Protein AF-A0A9D4XWE3-F1 (afdb_monomer_lite)

InterPro domains:
  IPR012258 Acyl-CoA oxidase [PTHR10909] (35-134)
  IPR036250 Acyl-CoA dehydrogenase-like, C-terminal [SSF47203] (35-136)
  IPR055060 Acyl-CoA oxidase, C-alpha1 domain [PF22924] (35-132)

Radius of gyration: 23.48 Å; chains: 1; bounding box: 58×26×64 Å

pLDDT: mean 71.78, std 18.96, range [34.56, 93.44]

Sequence (153 aa):
MSPVMSSTQVPFLRSINGLVQLLGNLLVVGNLDLENQPEVAILDYQSHQHKHMPMSASTYAFHLSTTNLVEKYSKIKKTNDEELVTAVHALSAGLKAYVTSYTVKSLSTFREACEAHGYTTVNRFGSWRNDHDIFRHLKETTPFFFNRLHAIF

Secondary structure (DSSP, 8-state):
------S-SSSHHHHHHHHHHHHHHHHSSS-S--TTPPPPPGGGSHHHHHHHHHHHHHHHHHHHHHHHHHHHHHHHHHHT-HHHHHHHHHHHHHHHHHHHHHHHHHHHHHHHHTHHHHTSGGG-HHHHHHHHHHHHH-----HHHHTTGGG--

Foldseek 3Di:
DDDDDDPPPPPPVVVVVVVVVVVVVVVVVDDDDDDDDPDDDLCVDPVLCVLQVVLVVVVVVLVVVLVVLLVLLVVVVVVPDPVSNVVSLVVVLVSLLVVLVSVLVSLVSVLVSCPPVSPDVVVVSVVVNVVSVVSNPCSDSDVVVVVVVVVVD

Organism: Pisum sativum (NCBI:txid3888)

Structure (mmCIF, N/CA/C/O backbone):
data_AF-A0A9D4XWE3-F1
#
_entry.id   AF-A0A9D4XWE3-F1
#
loop_
_atom_site.group_PDB
_atom_site.id
_atom_site.type_symbol
_atom_site.label_atom_id
_atom_site.label_alt_id
_atom_site.label_comp_id
_atom_site.label_asym_id
_atom_site.label_entity_id
_atom_site.label_seq_id
_atom_site.pdbx_PDB_ins_code
_atom_site.Cartn_x
_atom_site.Cartn_y
_atom_site.Cartn_z
_atom_site.occupancy
_atom_site.B_iso_or_equiv
_atom_site.auth_seq_id
_atom_site.auth_comp_id
_atom_site.auth_asym_id
_atom_site.auth_atom_id
_atom_site.pdbx_PDB_model_num
ATOM 1 N N . MET A 1 1 ? -23.903 13.350 -40.238 1.00 34.56 1 MET A N 1
ATOM 2 C CA . MET A 1 1 ? -22.721 13.874 -39.519 1.00 34.56 1 MET A CA 1
ATOM 3 C C . MET A 1 1 ? -23.138 14.162 -38.078 1.00 34.56 1 MET A C 1
ATOM 5 O O . MET A 1 1 ? -24.204 14.725 -37.903 1.00 34.56 1 MET A O 1
ATOM 9 N N . SER A 1 2 ? -22.360 13.680 -37.103 1.00 36.97 2 SER A N 1
ATOM 10 C CA . SER A 1 2 ? -22.535 13.659 -35.625 1.00 36.97 2 SER A CA 1
ATOM 11 C C . SER A 1 2 ? -22.998 14.966 -34.939 1.00 36.97 2 SER A C 1
ATOM 13 O O . SER A 1 2 ? -22.887 16.001 -35.592 1.00 36.97 2 SER A O 1
ATOM 15 N N . PRO A 1 3 ? -23.303 15.005 -33.610 1.00 47.25 3 PRO A N 1
ATOM 16 C CA . PRO A 1 3 ? -23.378 13.941 -32.579 1.00 47.25 3 PRO A CA 1
ATOM 17 C C . PRO A 1 3 ? -24.657 14.019 -31.690 1.00 47.25 3 PRO A C 1
ATOM 19 O O . PRO A 1 3 ? -25.463 14.925 -31.843 1.00 47.25 3 PRO A O 1
ATOM 22 N N . VAL A 1 4 ? -24.814 13.083 -30.739 1.00 42.44 4 VAL A N 1
ATOM 23 C CA . VAL A 1 4 ? -25.247 13.262 -29.323 1.00 42.44 4 VAL A CA 1
ATOM 24 C C . VAL A 1 4 ? -25.950 11.987 -28.826 1.00 42.44 4 VAL A C 1
ATOM 26 O O . VAL A 1 4 ? -27.029 11.621 -29.276 1.00 42.44 4 VAL A O 1
ATOM 29 N N . MET A 1 5 ? -25.250 11.312 -27.909 1.00 40.91 5 MET A N 1
A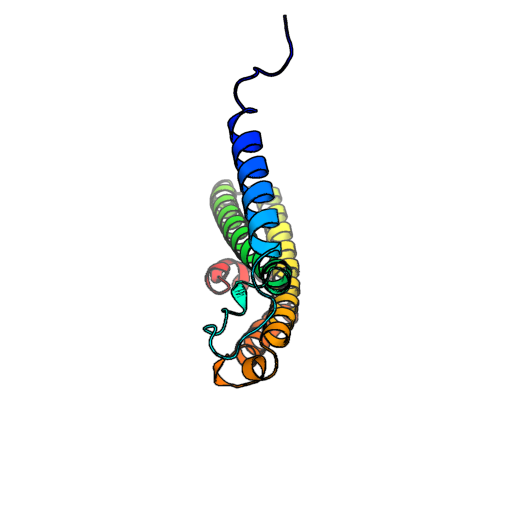TOM 30 C CA . MET A 1 5 ? -25.682 10.333 -26.900 1.00 40.91 5 MET A CA 1
ATOM 31 C C . MET A 1 5 ? -27.095 9.741 -27.033 1.00 40.91 5 MET A C 1
ATOM 33 O O . MET A 1 5 ? -28.097 10.354 -26.672 1.00 40.91 5 MET A O 1
ATOM 37 N N . SER A 1 6 ? -27.138 8.474 -27.451 1.00 36.12 6 SER A N 1
ATOM 38 C CA . SER A 1 6 ? -28.315 7.609 -27.433 1.00 36.12 6 SER A CA 1
ATOM 39 C C . SER A 1 6 ? -28.903 7.457 -26.023 1.00 36.12 6 SER A C 1
ATOM 41 O O . SER A 1 6 ? -28.224 7.075 -25.069 1.00 36.12 6 SER A O 1
ATOM 43 N N . SER A 1 7 ? -30.204 7.707 -25.945 1.00 44.72 7 SER A N 1
ATOM 44 C CA . SER A 1 7 ? -31.099 7.797 -24.788 1.00 44.72 7 SER A CA 1
ATOM 45 C C . SER A 1 7 ? -31.481 6.461 -24.127 1.00 44.72 7 SER A C 1
ATOM 47 O O . SER A 1 7 ? -32.575 6.327 -23.583 1.00 44.72 7 SER A O 1
ATOM 49 N N . THR A 1 8 ? -30.598 5.461 -24.111 1.00 45.66 8 THR A N 1
ATOM 50 C CA . THR A 1 8 ? -30.934 4.101 -23.636 1.00 45.66 8 THR A CA 1
ATOM 51 C C . THR A 1 8 ? -30.318 3.703 -22.287 1.00 45.66 8 THR A C 1
ATOM 53 O O . THR A 1 8 ? -30.496 2.570 -21.853 1.00 45.66 8 THR A O 1
ATOM 56 N N . GLN A 1 9 ? -29.668 4.625 -21.563 1.00 45.97 9 GLN A N 1
ATOM 57 C CA . GLN A 1 9 ? -29.019 4.344 -20.263 1.00 45.97 9 GLN A CA 1
ATOM 58 C C . GLN A 1 9 ? -29.530 5.168 -19.057 1.00 45.97 9 GLN A C 1
ATOM 60 O O . GLN A 1 9 ? -28.865 5.228 -18.029 1.00 45.97 9 GLN A O 1
ATOM 65 N N . VAL A 1 10 ? -30.723 5.776 -19.117 1.00 52.34 10 VAL A N 1
ATOM 66 C CA . VAL A 1 10 ? -31.241 6.659 -18.036 1.00 52.34 10 VAL A CA 1
ATOM 67 C C . VAL A 1 10 ? -32.614 6.355 -17.380 1.00 52.34 10 VAL A C 1
ATOM 69 O O . VAL A 1 10 ? -33.041 7.169 -16.563 1.00 52.34 10 VAL A O 1
ATOM 72 N N . PRO A 1 11 ? -33.297 5.205 -17.576 1.00 47.09 11 PRO A N 1
ATOM 73 C CA . PRO A 1 11 ? -34.443 4.839 -16.724 1.00 47.09 11 PRO A CA 1
ATOM 74 C C . PRO A 1 11 ? -34.097 3.913 -15.537 1.00 47.09 11 PRO A C 1
ATOM 76 O O . PRO A 1 11 ? -34.710 4.022 -14.477 1.00 47.09 11 PRO A O 1
ATOM 79 N N . PHE A 1 12 ? -33.082 3.048 -15.657 1.00 46.75 12 PHE A N 1
ATOM 80 C CA . PHE A 1 12 ? -32.753 2.051 -14.622 1.00 46.75 12 PHE A CA 1
ATOM 81 C C . PHE A 1 12 ? -32.090 2.672 -13.377 1.00 46.75 12 PHE A C 1
ATOM 83 O O . PHE A 1 12 ? -32.495 2.404 -12.248 1.00 46.75 12 PHE A O 1
ATOM 90 N N . LEU A 1 13 ? -31.149 3.604 -13.570 1.00 44.88 13 LEU A N 1
ATOM 91 C CA . LEU A 1 13 ? -30.486 4.329 -12.474 1.00 44.88 13 LEU A CA 1
ATOM 92 C C . LEU A 1 13 ? -31.426 5.293 -11.728 1.00 44.88 13 LEU A C 1
ATOM 94 O O . LEU A 1 13 ? -31.234 5.542 -10.540 1.00 44.88 13 LEU A O 1
ATOM 98 N N . ARG A 1 14 ? -32.478 5.804 -12.384 1.00 49.31 14 ARG A N 1
ATOM 99 C CA . ARG A 1 14 ? -33.503 6.636 -11.728 1.00 49.31 14 ARG A CA 1
ATOM 100 C C . ARG A 1 14 ? -34.455 5.789 -10.878 1.00 49.31 14 ARG A C 1
ATOM 102 O O . ARG A 1 14 ? -34.856 6.232 -9.808 1.00 49.31 14 ARG A O 1
ATOM 109 N N . SER A 1 15 ? -34.745 4.561 -11.316 1.00 52.94 15 SER A N 1
ATOM 110 C CA . SER A 1 15 ? -35.529 3.584 -10.551 1.00 52.94 15 SER A CA 1
ATOM 111 C C . SER A 1 15 ? -34.780 3.081 -9.315 1.00 52.94 15 SER A C 1
ATOM 113 O O . SER A 1 15 ? -35.392 2.921 -8.264 1.00 52.94 15 SER A O 1
ATOM 115 N N . ILE A 1 16 ? -33.461 2.878 -9.412 1.00 53.53 16 ILE A N 1
ATOM 116 C CA . ILE A 1 16 ? -32.631 2.437 -8.280 1.00 53.53 16 ILE A CA 1
ATOM 117 C C . ILE A 1 16 ? -32.451 3.559 -7.256 1.00 53.53 16 ILE A C 1
ATOM 119 O O . ILE A 1 16 ? -32.687 3.333 -6.076 1.00 53.53 16 ILE A O 1
ATOM 123 N N . ASN A 1 17 ? -32.125 4.783 -7.684 1.00 45.72 17 ASN A N 1
ATOM 124 C CA . ASN A 1 17 ? -32.011 5.910 -6.750 1.00 45.72 17 ASN A CA 1
ATOM 125 C C . ASN A 1 17 ? -33.367 6.286 -6.126 1.00 45.72 17 ASN A C 1
ATOM 127 O O . ASN A 1 17 ? -33.420 6.654 -4.958 1.00 45.72 17 ASN A O 1
ATOM 131 N N . GLY A 1 18 ? -34.475 6.129 -6.862 1.00 57.62 18 GLY A N 1
ATOM 132 C CA . GLY A 1 18 ? -35.829 6.292 -6.326 1.00 57.62 18 GLY A CA 1
ATOM 133 C C . GLY A 1 18 ? -36.198 5.226 -5.291 1.00 57.62 18 GLY A C 1
ATOM 134 O O . GLY A 1 18 ? -36.772 5.567 -4.262 1.00 57.62 18 GLY A O 1
ATOM 135 N N . LEU A 1 19 ? -35.813 3.963 -5.516 1.00 57.47 19 LEU A N 1
ATOM 136 C CA . LEU A 1 19 ? -35.981 2.874 -4.546 1.00 57.47 19 LEU A CA 1
ATOM 137 C C . LEU A 1 19 ? -35.100 3.065 -3.309 1.00 57.47 19 LEU A C 1
ATOM 139 O O . LEU A 1 19 ? -35.582 2.836 -2.210 1.00 57.47 19 LEU A O 1
ATOM 143 N N . VAL A 1 20 ? -33.862 3.543 -3.453 1.00 56.31 20 VAL A N 1
ATOM 144 C CA . VAL A 1 20 ? -32.967 3.845 -2.319 1.00 56.31 20 VAL A CA 1
ATOM 145 C C . VAL A 1 20 ? -33.479 5.036 -1.498 1.00 56.31 20 VAL A C 1
ATOM 147 O O . VAL A 1 20 ? -33.394 5.000 -0.275 1.00 56.31 20 VAL A O 1
ATOM 150 N N . GLN A 1 21 ? -34.088 6.050 -2.124 1.00 51.97 21 GLN A N 1
ATOM 151 C CA . G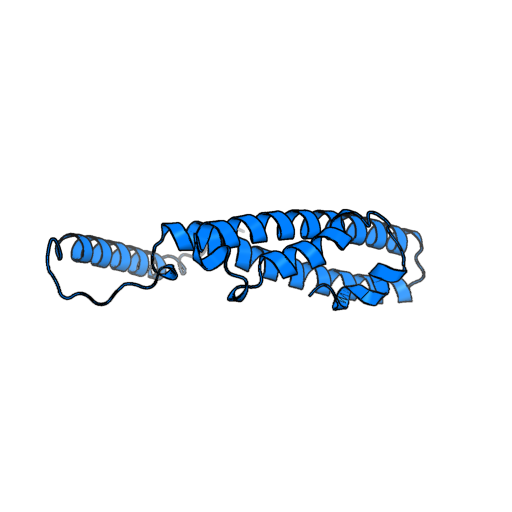LN A 1 21 ? -34.677 7.190 -1.408 1.00 51.97 21 GLN A CA 1
ATOM 152 C C . GLN A 1 21 ? -36.021 6.841 -0.733 1.00 51.97 21 GLN A C 1
ATOM 154 O O . GLN A 1 21 ? -36.293 7.319 0.367 1.00 51.97 21 GLN A O 1
ATOM 159 N N . LEU A 1 22 ? -36.852 5.993 -1.357 1.00 52.53 22 LEU A N 1
ATOM 160 C CA . LEU A 1 22 ? -38.095 5.476 -0.759 1.00 52.53 22 LEU A CA 1
ATOM 161 C C . LEU A 1 22 ? -37.811 4.481 0.368 1.00 52.53 22 LEU A C 1
ATOM 163 O O . LEU A 1 22 ? -38.449 4.566 1.411 1.00 52.53 22 LEU A O 1
ATOM 167 N N . LEU A 1 23 ? -36.829 3.593 0.195 1.00 54.81 23 LEU A N 1
ATOM 168 C CA . LEU A 1 23 ? -36.364 2.693 1.251 1.00 54.81 23 LEU A CA 1
ATOM 169 C C . LEU A 1 23 ? -35.684 3.475 2.377 1.00 54.81 23 LEU A C 1
ATOM 171 O O . LEU A 1 23 ? -35.956 3.189 3.534 1.00 54.81 23 LEU A O 1
ATOM 175 N N . GLY A 1 24 ? -34.888 4.504 2.066 1.00 49.81 24 GLY A N 1
ATOM 176 C CA . GLY A 1 24 ? -34.237 5.366 3.057 1.00 49.81 24 GLY A CA 1
ATOM 177 C C . GLY A 1 24 ? -35.222 6.181 3.899 1.00 49.81 24 GLY A C 1
ATOM 178 O O . GLY A 1 24 ? -35.074 6.248 5.114 1.00 49.81 24 GLY A O 1
ATOM 179 N N . ASN A 1 25 ? -36.277 6.733 3.294 1.00 45.75 25 ASN A N 1
ATOM 180 C CA . ASN A 1 25 ? -37.297 7.477 4.042 1.00 45.75 25 ASN A CA 1
ATOM 181 C C . ASN A 1 25 ? -38.258 6.562 4.823 1.00 45.75 25 ASN A C 1
ATOM 183 O O . ASN A 1 25 ? -38.803 6.993 5.836 1.00 45.75 25 ASN A O 1
ATOM 187 N N . LEU A 1 26 ? -38.446 5.306 4.396 1.00 45.91 26 LEU A N 1
ATOM 188 C CA . LEU A 1 26 ? -39.222 4.311 5.146 1.00 45.91 26 LEU A CA 1
ATOM 189 C C . LEU A 1 26 ? -38.415 3.707 6.315 1.00 45.91 26 LEU A C 1
ATOM 191 O O . LEU A 1 26 ? -39.001 3.359 7.335 1.00 45.91 26 LEU A O 1
ATOM 195 N N . LEU A 1 27 ? -37.081 3.641 6.201 1.00 47.22 27 LEU A N 1
ATOM 196 C CA . LEU A 1 27 ? -36.175 3.172 7.263 1.00 47.22 27 LEU A CA 1
ATOM 197 C C . LEU A 1 27 ? -35.945 4.201 8.380 1.00 47.22 27 LEU A C 1
ATOM 199 O O . LEU A 1 27 ? -35.580 3.818 9.485 1.00 47.22 27 LEU A O 1
ATOM 203 N N . VAL A 1 28 ? -36.170 5.493 8.123 1.00 48.25 28 VAL A N 1
ATOM 204 C CA . VAL A 1 28 ? -35.971 6.558 9.128 1.00 48.25 28 VAL A CA 1
ATOM 205 C C . VAL A 1 28 ? -37.232 6.821 9.973 1.00 48.25 28 VAL A C 1
ATOM 207 O O . VAL A 1 28 ? -37.158 7.515 10.982 1.00 48.25 28 VAL A O 1
ATOM 210 N N . VAL A 1 29 ? -38.384 6.221 9.638 1.00 48.03 29 VAL A N 1
ATOM 211 C CA . VAL A 1 29 ? -39.623 6.329 10.446 1.00 48.03 29 VAL A CA 1
ATOM 212 C C . VAL A 1 29 ? -39.828 5.138 11.401 1.00 48.03 29 VAL A C 1
ATOM 214 O O . VAL A 1 29 ? -40.756 5.145 12.202 1.00 48.03 29 VAL A O 1
ATOM 217 N N . GLY A 1 30 ? -38.950 4.133 11.409 1.00 41.28 30 GLY A N 1
ATOM 218 C CA . GLY A 1 30 ? -39.134 2.939 12.239 1.00 41.28 30 GLY A CA 1
ATOM 219 C C . GLY A 1 30 ? -37.873 2.502 12.967 1.00 41.28 30 GLY A C 1
ATOM 220 O O . GLY A 1 30 ? -37.206 1.589 12.496 1.00 41.28 30 GLY A O 1
ATOM 221 N N . ASN A 1 31 ? -37.570 3.164 14.086 1.00 41.66 31 ASN A N 1
ATOM 222 C CA . ASN A 1 31 ? -37.099 2.587 15.359 1.00 41.66 31 ASN A CA 1
ATOM 223 C C . ASN A 1 31 ? -36.282 3.627 16.132 1.00 41.66 31 ASN A C 1
ATOM 225 O O . ASN A 1 31 ? -35.054 3.607 16.180 1.00 41.66 31 ASN A O 1
ATOM 229 N N . LEU A 1 32 ? -37.009 4.533 16.780 1.00 57.19 32 LEU A N 1
ATOM 230 C CA . LEU A 1 32 ? -36.685 4.784 18.172 1.00 57.19 32 LEU A CA 1
ATOM 231 C C . LEU A 1 32 ? -37.083 3.519 18.953 1.00 57.19 32 LEU A C 1
ATOM 233 O O . LEU A 1 32 ? -38.141 2.947 18.695 1.00 57.19 32 LEU A O 1
ATOM 237 N N . ASP A 1 33 ? -36.207 3.142 19.883 1.00 51.94 33 ASP A N 1
ATOM 238 C CA . ASP A 1 33 ? -36.423 2.240 21.019 1.00 51.94 33 ASP A CA 1
ATOM 239 C C . ASP A 1 33 ? -36.106 0.728 20.826 1.00 51.94 33 ASP A C 1
ATOM 241 O O . ASP A 1 33 ? -36.383 0.134 19.787 1.00 51.94 33 ASP A O 1
ATOM 245 N N . LEU A 1 34 ? -35.597 0.105 21.912 1.00 46.84 34 LEU A N 1
ATOM 246 C CA . LEU A 1 34 ? -35.952 -1.241 22.435 1.00 46.84 34 LEU A CA 1
ATOM 247 C C . LEU A 1 34 ? -34.835 -2.309 22.563 1.00 46.84 34 LEU A C 1
ATOM 249 O O . LEU A 1 34 ? -34.160 -2.706 21.619 1.00 46.84 34 LEU A O 1
ATOM 253 N N . GLU A 1 35 ? -34.757 -2.832 23.788 1.00 50.47 35 GLU A N 1
ATOM 254 C CA . GLU A 1 35 ? -33.906 -3.850 24.434 1.00 50.47 35 GLU A CA 1
ATOM 255 C C . GLU A 1 35 ? -33.678 -5.219 23.736 1.00 50.47 35 GLU A C 1
ATOM 257 O O . GLU A 1 35 ? -33.341 -6.173 24.426 1.00 50.47 35 GLU A O 1
ATOM 262 N N . ASN A 1 36 ? -33.845 -5.393 22.417 1.00 52.94 36 ASN A N 1
ATOM 263 C CA . ASN A 1 36 ? -33.720 -6.722 21.773 1.00 52.94 36 ASN A CA 1
ATOM 264 C C . ASN A 1 36 ? -33.395 -6.705 20.257 1.00 52.94 36 ASN A C 1
ATOM 266 O O . ASN A 1 36 ? -33.879 -7.555 19.510 1.00 52.94 36 ASN A O 1
ATOM 270 N N . GLN A 1 37 ? -32.591 -5.759 19.760 1.00 66.25 37 GLN A N 1
ATOM 271 C CA . GLN A 1 37 ? -32.085 -5.823 18.376 1.00 66.25 37 GLN A CA 1
ATOM 272 C C . GLN A 1 37 ? -30.727 -6.548 18.324 1.00 66.25 37 GLN A C 1
ATOM 274 O O . GLN A 1 37 ? -29.877 -6.272 19.174 1.00 66.25 37 GLN A O 1
ATOM 279 N N . PRO A 1 38 ? -30.494 -7.466 17.361 1.00 77.06 38 PRO A N 1
ATOM 280 C CA . PRO A 1 38 ? -29.190 -8.101 17.194 1.00 77.06 38 PRO A CA 1
ATOM 281 C C . PRO A 1 38 ? -28.130 -7.043 16.875 1.00 77.06 38 PRO A C 1
ATOM 283 O O . PRO A 1 38 ? -28.381 -6.122 16.097 1.00 77.06 38 PRO A O 1
ATOM 286 N N . GLU A 1 39 ? -26.948 -7.174 17.481 1.00 79.81 39 GLU A N 1
ATOM 287 C CA . GLU A 1 39 ? -25.835 -6.259 17.233 1.00 79.81 39 GLU A CA 1
ATOM 288 C C . GLU A 1 39 ? -25.519 -6.188 15.733 1.00 79.81 39 GLU A C 1
ATOM 290 O O . GLU A 1 39 ? -25.311 -7.204 15.065 1.00 79.81 39 GLU A O 1
ATOM 295 N N . VAL A 1 40 ? -25.491 -4.967 15.201 1.00 82.06 40 VAL A N 1
ATOM 296 C CA . VAL A 1 40 ? -25.158 -4.705 13.800 1.00 82.06 40 VAL A CA 1
ATOM 297 C C . VAL A 1 40 ? -23.647 -4.809 13.622 1.00 82.06 40 VAL A C 1
ATOM 299 O O . VAL A 1 40 ? -22.877 -4.245 14.405 1.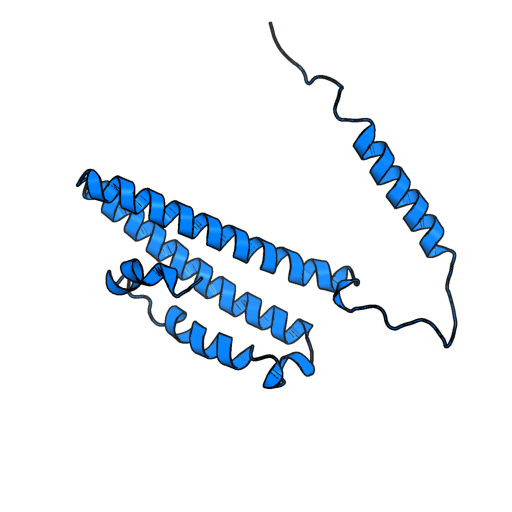00 82.06 40 VAL A O 1
ATOM 302 N N . ALA A 1 41 ? -23.209 -5.511 12.574 1.00 84.19 41 ALA A N 1
ATOM 303 C CA . ALA A 1 41 ? -21.794 -5.651 12.276 1.00 84.19 41 ALA A CA 1
ATOM 304 C C . ALA A 1 41 ? -21.158 -4.278 12.020 1.00 84.19 41 ALA A C 1
ATOM 306 O O . ALA A 1 41 ? -21.709 -3.433 11.318 1.00 84.19 41 ALA A O 1
ATOM 307 N N . ILE A 1 42 ? -19.941 -4.069 12.529 1.00 82.56 42 ILE A N 1
ATOM 308 C CA . ILE A 1 42 ? -19.254 -2.772 12.419 1.00 82.56 42 ILE A CA 1
ATOM 309 C C . ILE A 1 42 ? -19.054 -2.347 10.948 1.00 82.56 42 ILE A C 1
ATOM 311 O O . ILE A 1 42 ? -19.027 -1.161 10.623 1.00 82.56 42 ILE A O 1
ATOM 315 N N . LEU A 1 43 ? -18.942 -3.318 10.038 1.00 81.56 43 LEU A N 1
ATOM 316 C CA . LEU A 1 43 ? -18.779 -3.064 8.609 1.00 81.56 43 LEU A CA 1
ATOM 317 C C . LEU A 1 43 ? -20.054 -2.530 7.935 1.00 81.56 43 LEU A C 1
ATOM 319 O O . LEU A 1 43 ? -19.949 -1.974 6.845 1.00 81.56 43 LEU A O 1
ATOM 323 N N . ASP A 1 44 ? -21.227 -2.644 8.558 1.00 86.12 44 ASP A N 1
ATOM 324 C CA . ASP A 1 44 ? -22.480 -2.107 8.011 1.00 86.12 44 ASP A CA 1
ATOM 325 C C . ASP A 1 44 ? -22.633 -0.602 8.286 1.00 86.12 44 ASP A C 1
ATOM 327 O O . ASP A 1 44 ? -23.420 0.081 7.627 1.00 86.12 44 ASP A O 1
ATOM 331 N N . TYR A 1 45 ? -21.824 -0.038 9.190 1.00 87.50 45 TYR A N 1
ATOM 332 C CA . TYR A 1 45 ? -21.776 1.407 9.386 1.00 87.50 45 TYR A CA 1
ATOM 333 C C . TYR A 1 45 ? -21.068 2.096 8.216 1.00 87.50 45 TYR A C 1
ATOM 335 O O . TYR A 1 45 ? -19.890 1.863 7.926 1.00 87.50 45 TYR A O 1
ATOM 343 N N . GLN A 1 46 ? -21.762 3.050 7.594 1.00 86.94 46 GLN A N 1
ATOM 344 C CA . GLN A 1 46 ? -21.240 3.822 6.463 1.00 86.94 46 GLN A CA 1
ATOM 345 C C . GLN A 1 46 ? -19.931 4.569 6.795 1.00 86.94 46 GLN A C 1
ATOM 347 O O . GLN A 1 46 ? -19.052 4.712 5.944 1.00 86.94 46 GLN A O 1
ATOM 352 N N . SER A 1 47 ? -19.763 5.019 8.043 1.00 86.94 47 SER A N 1
ATOM 353 C CA . SER A 1 47 ? -18.540 5.677 8.522 1.00 86.94 47 SER A CA 1
ATOM 354 C C . SER A 1 47 ? -17.316 4.752 8.485 1.00 86.94 47 SER A C 1
ATOM 356 O O . SER A 1 47 ? -16.224 5.203 8.124 1.00 86.94 47 SER A O 1
ATOM 358 N N . HIS A 1 48 ? -17.489 3.465 8.804 1.00 84.44 48 HIS A N 1
ATOM 359 C CA . HIS A 1 48 ? -16.444 2.443 8.691 1.00 84.44 48 HIS A CA 1
ATOM 360 C C . HIS A 1 48 ? -16.201 2.058 7.233 1.00 84.44 48 HIS A C 1
ATOM 362 O O . HIS A 1 48 ? -15.043 2.002 6.807 1.00 84.44 48 HIS A O 1
ATOM 368 N N . GLN A 1 49 ? -17.257 1.885 6.432 1.00 89.00 49 GLN A N 1
ATOM 369 C CA . GLN A 1 49 ? -17.128 1.576 5.001 1.00 89.00 49 GLN A CA 1
ATOM 370 C C . GLN A 1 49 ? -16.333 2.647 4.245 1.00 89.00 49 GLN A C 1
ATOM 372 O O . GLN A 1 49 ? -15.416 2.312 3.494 1.00 89.00 49 GLN A O 1
ATOM 377 N N . HIS A 1 50 ? -16.608 3.933 4.489 1.00 88.88 50 HIS A N 1
ATOM 378 C CA . HIS A 1 50 ? -15.879 5.038 3.855 1.00 88.88 50 HIS A CA 1
ATOM 379 C C . HIS A 1 50 ? -14.382 5.061 4.187 1.00 88.88 50 HIS A C 1
ATOM 381 O O . HIS A 1 50 ? -13.596 5.576 3.394 1.00 88.88 50 HIS A O 1
ATOM 387 N N . LYS A 1 51 ? -13.965 4.499 5.326 1.00 86.38 51 LYS A N 1
ATOM 388 C CA . LYS A 1 51 ? -12.544 4.384 5.680 1.00 86.38 51 LYS A CA 1
ATOM 389 C C . LYS A 1 51 ? -11.917 3.141 5.050 1.00 86.38 51 LYS A C 1
ATOM 391 O O . LYS A 1 51 ? -10.856 3.234 4.439 1.00 86.38 51 LYS A O 1
ATOM 396 N N . HIS A 1 52 ? -12.564 1.983 5.177 1.00 86.94 52 HIS A N 1
ATOM 397 C CA . HIS A 1 52 ? -11.976 0.694 4.802 1.00 86.94 52 HIS A CA 1
ATOM 398 C C . HIS A 1 52 ? -12.032 0.389 3.302 1.00 86.94 52 HIS A C 1
ATOM 400 O O . HIS A 1 52 ? -11.041 -0.082 2.735 1.00 86.94 52 HIS A O 1
ATOM 406 N N . MET A 1 53 ? -13.161 0.669 2.648 1.00 90.44 53 MET A N 1
ATOM 407 C CA . MET A 1 53 ? -13.386 0.282 1.252 1.00 90.44 53 MET A CA 1
ATOM 408 C C . MET A 1 53 ? -12.394 0.937 0.278 1.00 90.44 53 MET A C 1
ATOM 410 O O . MET A 1 53 ? -11.851 0.218 -0.565 1.00 90.44 53 MET A O 1
ATOM 414 N N . PRO A 1 54 ? -12.048 2.237 0.402 1.00 91.44 54 PRO A N 1
ATOM 415 C CA . PRO A 1 54 ? -11.054 2.848 -0.480 1.00 91.44 54 PRO A CA 1
ATOM 416 C C . PRO A 1 54 ? -9.655 2.242 -0.325 1.00 91.44 54 PRO A C 1
ATOM 418 O O . PRO A 1 54 ? -8.928 2.103 -1.310 1.00 91.44 54 PRO A O 1
ATOM 421 N N . MET A 1 55 ? -9.274 1.858 0.898 1.00 88.88 55 MET A N 1
ATOM 422 C CA . MET A 1 55 ? -7.971 1.243 1.161 1.00 88.88 55 MET A CA 1
ATOM 423 C C . MET A 1 55 ? -7.880 -0.159 0.562 1.00 88.88 55 MET A C 1
ATOM 425 O O . MET A 1 55 ? -6.888 -0.479 -0.087 1.00 88.88 55 MET A O 1
ATOM 429 N N . SER A 1 56 ? -8.937 -0.966 0.702 1.00 88.44 56 SER A N 1
ATOM 430 C CA . SER A 1 56 ? -9.008 -2.286 0.064 1.00 88.44 56 SER A CA 1
ATOM 431 C C . SER A 1 56 ? -8.980 -2.176 -1.466 1.00 88.44 56 SER A C 1
ATOM 433 O O . SER A 1 56 ? -8.187 -2.854 -2.121 1.00 88.44 56 SER A O 1
ATOM 435 N N . ALA A 1 57 ? -9.761 -1.255 -2.041 1.00 93.44 57 ALA A N 1
ATOM 436 C CA . ALA A 1 57 ? -9.763 -1.003 -3.482 1.00 93.44 57 ALA A CA 1
ATOM 437 C C . ALA A 1 57 ? -8.378 -0.575 -4.003 1.00 93.44 57 ALA A C 1
ATOM 439 O O . ALA A 1 57 ? -7.939 -1.032 -5.060 1.00 93.44 57 ALA A O 1
ATOM 440 N N . SER A 1 58 ? -7.659 0.253 -3.240 1.00 89.81 58 SER A N 1
ATOM 441 C CA . SER A 1 58 ? -6.302 0.689 -3.591 1.00 89.81 58 SER A CA 1
ATOM 442 C C . SER A 1 58 ? -5.313 -0.480 -3.616 1.00 89.81 58 SER A C 1
ATOM 444 O O . SER A 1 58 ? -4.502 -0.568 -4.535 1.00 89.81 58 SER A O 1
ATOM 446 N N . THR A 1 59 ? -5.420 -1.428 -2.679 1.00 88.75 59 THR A N 1
ATOM 447 C CA . THR A 1 59 ? -4.610 -2.658 -2.680 1.00 88.75 59 THR A CA 1
ATOM 448 C C . THR A 1 59 ? -4.797 -3.459 -3.969 1.00 88.75 59 THR A C 1
ATOM 450 O O . THR A 1 59 ? -3.812 -3.854 -4.596 1.00 88.75 59 THR A O 1
ATOM 453 N N . TYR A 1 60 ? -6.041 -3.634 -4.424 1.00 93.00 60 TYR A N 1
ATOM 454 C CA . TYR A 1 60 ? -6.316 -4.294 -5.704 1.00 93.00 60 TYR A CA 1
ATOM 455 C C . TYR A 1 60 ? -5.746 -3.515 -6.895 1.00 93.00 60 TYR A C 1
ATOM 457 O O . TYR A 1 60 ? -5.154 -4.110 -7.798 1.00 93.00 60 TYR A O 1
ATOM 465 N N . ALA A 1 61 ? -5.854 -2.184 -6.889 1.00 92.06 61 ALA A N 1
ATOM 466 C CA . ALA A 1 61 ? -5.272 -1.348 -7.936 1.00 92.06 61 ALA A CA 1
ATOM 467 C C . ALA A 1 61 ? -3.740 -1.495 -8.011 1.00 92.06 61 ALA A C 1
ATOM 469 O O . ALA A 1 61 ? -3.182 -1.588 -9.109 1.00 92.06 61 ALA A O 1
ATOM 470 N N . PHE A 1 62 ? -3.051 -1.578 -6.868 1.00 89.25 62 PHE A N 1
ATOM 471 C CA . PHE A 1 62 ? -1.604 -1.817 -6.829 1.00 89.25 62 PHE A CA 1
ATOM 472 C C . PHE A 1 62 ? -1.223 -3.212 -7.312 1.00 89.25 62 PHE A C 1
ATOM 474 O O . PHE A 1 62 ? -0.236 -3.347 -8.039 1.00 89.25 62 PHE A O 1
ATOM 481 N N . HIS A 1 63 ? -2.014 -4.228 -6.975 1.00 87.88 63 HIS A N 1
ATOM 482 C CA . HIS A 1 63 ? -1.790 -5.594 -7.440 1.00 87.88 63 HIS A CA 1
ATOM 483 C C . HIS A 1 63 ? -1.853 -5.687 -8.974 1.00 87.88 63 HIS A C 1
ATOM 485 O O . HIS A 1 63 ? -0.935 -6.205 -9.620 1.00 87.88 63 HIS A O 1
ATOM 491 N N . LEU A 1 64 ? -2.887 -5.092 -9.578 1.00 90.38 64 LEU A N 1
ATOM 492 C CA . LEU A 1 64 ? -3.024 -5.031 -11.036 1.00 90.38 64 LEU A CA 1
ATOM 493 C C . LEU A 1 64 ? -1.906 -4.203 -11.677 1.00 90.38 64 LEU A C 1
ATOM 495 O O . LEU A 1 64 ? -1.318 -4.614 -12.677 1.00 90.38 64 LEU A O 1
ATOM 499 N N . SER A 1 65 ? -1.564 -3.058 -11.082 1.00 88.69 65 SER A N 1
ATOM 500 C CA . SER A 1 65 ? -0.479 -2.197 -11.569 1.00 88.69 65 SER A CA 1
ATOM 501 C C . SER A 1 65 ? 0.868 -2.922 -11.576 1.00 88.69 65 SER A C 1
ATOM 503 O O . SER A 1 65 ? 1.613 -2.827 -12.550 1.00 88.69 65 SER A O 1
ATOM 505 N N . THR A 1 66 ? 1.160 -3.685 -10.521 1.00 84.38 66 THR A N 1
ATOM 506 C CA . THR A 1 66 ? 2.392 -4.475 -10.397 1.00 84.38 66 THR A CA 1
ATOM 507 C C . THR A 1 66 ? 2.427 -5.604 -11.422 1.00 84.38 66 THR A C 1
ATOM 509 O O . THR A 1 66 ? 3.426 -5.761 -12.121 1.00 84.38 66 THR A O 1
ATOM 512 N N . THR A 1 67 ? 1.319 -6.330 -11.587 1.00 87.88 67 THR A N 1
ATOM 513 C CA . THR A 1 67 ? 1.196 -7.401 -12.591 1.00 87.88 67 THR A CA 1
ATOM 514 C C . THR A 1 67 ? 1.440 -6.868 -14.006 1.00 87.88 67 THR A C 1
ATOM 516 O O . THR A 1 67 ? 2.267 -7.404 -14.747 1.00 87.88 67 THR A O 1
ATOM 519 N N . ASN A 1 68 ? 0.812 -5.740 -14.349 1.00 89.75 68 ASN A N 1
ATOM 520 C CA . ASN A 1 68 ? 1.004 -5.072 -15.637 1.00 89.75 68 ASN A CA 1
ATOM 521 C C . ASN A 1 68 ? 2.456 -4.616 -15.848 1.00 89.75 68 ASN A C 1
ATOM 523 O O . ASN A 1 68 ? 2.974 -4.666 -16.966 1.00 89.75 68 ASN A O 1
ATOM 527 N N . LEU A 1 69 ? 3.124 -4.149 -14.790 1.00 85.81 69 LEU A N 1
ATOM 528 C CA . LEU A 1 69 ? 4.518 -3.714 -14.850 1.00 85.81 69 LEU A CA 1
ATOM 529 C C . LEU A 1 69 ? 5.461 -4.891 -15.114 1.00 85.81 69 LEU A C 1
ATOM 531 O O . LEU A 1 69 ? 6.344 -4.783 -15.967 1.00 85.81 69 LEU A O 1
ATOM 535 N N . VAL A 1 70 ? 5.251 -6.018 -14.431 1.00 86.19 70 VAL A N 1
ATOM 536 C CA . VAL A 1 70 ? 6.024 -7.254 -14.631 1.00 86.19 70 VAL A CA 1
ATOM 537 C C . VAL A 1 70 ? 5.863 -7.770 -16.063 1.00 86.19 70 VAL A C 1
ATOM 539 O O . VAL A 1 70 ? 6.853 -8.111 -16.716 1.00 86.19 70 VAL A O 1
ATOM 542 N N . GLU A 1 71 ? 4.639 -7.763 -16.594 1.00 87.12 71 GLU A N 1
ATOM 543 C CA . GLU A 1 71 ? 4.381 -8.180 -17.974 1.00 87.12 71 GLU A CA 1
ATOM 544 C C . GLU A 1 71 ? 5.088 -7.266 -18.990 1.00 87.12 71 GLU A C 1
ATOM 546 O O . GLU A 1 71 ? 5.752 -7.748 -19.914 1.00 87.12 71 GLU A O 1
ATOM 551 N N . LYS A 1 72 ? 5.002 -5.941 -18.801 1.00 86.50 72 LYS A N 1
ATOM 552 C CA . LYS A 1 72 ? 5.703 -4.956 -19.643 1.00 86.50 72 LYS A CA 1
ATOM 553 C C . LYS A 1 72 ? 7.214 -5.154 -19.607 1.00 86.50 72 LYS A C 1
ATOM 555 O O . LYS A 1 72 ? 7.845 -5.163 -20.662 1.00 86.50 72 LYS A O 1
ATOM 560 N N . TYR A 1 73 ? 7.783 -5.365 -18.424 1.00 84.25 73 TYR A N 1
ATOM 561 C CA . TYR A 1 73 ? 9.211 -5.622 -18.285 1.00 84.25 73 TYR A CA 1
ATOM 562 C C . TYR A 1 73 ? 9.642 -6.890 -19.032 1.00 84.25 73 TYR A C 1
ATOM 564 O O . TYR A 1 73 ? 10.634 -6.865 -19.755 1.00 84.25 73 TYR A O 1
ATOM 572 N N . SER A 1 74 ? 8.879 -7.983 -18.917 1.00 86.06 74 SER A N 1
ATOM 573 C CA . SER A 1 74 ? 9.176 -9.240 -19.622 1.00 86.06 74 SER A CA 1
ATOM 574 C C . SER A 1 74 ? 9.194 -9.068 -21.145 1.00 86.06 74 SER A C 1
ATOM 576 O O . SER A 1 74 ? 10.033 -9.654 -21.829 1.00 86.06 74 SER A O 1
ATOM 578 N N . LYS A 1 75 ? 8.302 -8.226 -21.685 1.00 86.75 75 LYS A N 1
ATOM 579 C CA . LYS A 1 75 ? 8.279 -7.879 -23.115 1.00 86.75 75 LYS A CA 1
ATOM 580 C C . LYS A 1 75 ? 9.496 -7.041 -23.512 1.00 86.75 75 LYS A C 1
ATOM 582 O O . LYS A 1 75 ? 10.174 -7.394 -24.469 1.00 86.75 75 LYS A O 1
ATOM 587 N N . ILE A 1 76 ? 9.805 -5.989 -22.755 1.00 84.44 76 ILE A N 1
ATOM 588 C CA . ILE A 1 76 ? 10.902 -5.050 -23.056 1.00 84.44 76 ILE A CA 1
ATOM 589 C C . ILE A 1 76 ? 12.274 -5.724 -22.940 1.00 84.44 76 ILE A C 1
ATOM 591 O O . ILE A 1 76 ? 13.141 -5.508 -23.785 1.00 84.44 76 ILE A O 1
ATOM 595 N N . LYS A 1 77 ? 12.452 -6.622 -21.965 1.00 80.00 77 LYS A N 1
ATOM 596 C CA . LYS A 1 77 ? 13.695 -7.386 -21.792 1.00 80.00 77 LYS A CA 1
ATOM 597 C C . LYS A 1 77 ? 14.042 -8.249 -23.014 1.00 80.00 77 LYS A C 1
ATOM 599 O O . LYS A 1 77 ? 15.212 -8.517 -23.245 1.00 80.00 77 LYS A O 1
ATOM 604 N N . LYS A 1 78 ? 13.052 -8.679 -23.807 1.00 84.50 78 LYS A N 1
ATOM 605 C CA . LYS A 1 78 ? 13.287 -9.450 -25.044 1.00 84.50 78 LYS A CA 1
ATOM 606 C C . LYS A 1 78 ? 13.797 -8.585 -26.200 1.00 84.50 78 LYS A C 1
ATOM 608 O O . LYS A 1 78 ? 14.409 -9.122 -27.114 1.00 84.50 78 LYS A O 1
ATOM 613 N N . THR A 1 79 ? 13.548 -7.278 -26.161 1.00 80.69 79 THR A N 1
ATOM 614 C CA . THR A 1 79 ? 13.906 -6.330 -27.226 1.00 80.69 79 THR A CA 1
ATOM 615 C C . THR A 1 79 ? 15.330 -5.773 -27.071 1.00 80.69 79 THR A C 1
ATOM 617 O O . THR A 1 79 ? 15.857 -5.225 -28.030 1.00 80.69 79 THR A O 1
ATOM 620 N N . ASN A 1 80 ? 15.980 -5.947 -25.906 1.00 78.25 80 ASN A N 1
ATOM 621 C CA . ASN A 1 80 ? 17.317 -5.407 -25.580 1.00 78.25 80 ASN A CA 1
ATOM 622 C C . ASN A 1 80 ? 17.456 -3.877 -25.744 1.00 78.25 80 ASN A C 1
ATOM 624 O O . ASN A 1 80 ? 18.548 -3.365 -25.961 1.00 78.25 80 ASN A O 1
ATOM 628 N N . ASP A 1 81 ? 16.355 -3.139 -25.607 1.00 85.12 81 ASP A N 1
ATOM 629 C CA . ASP A 1 81 ? 16.365 -1.676 -25.611 1.00 85.12 81 ASP A CA 1
ATOM 630 C C . ASP A 1 81 ? 16.694 -1.146 -24.200 1.00 85.12 81 ASP A C 1
ATOM 632 O O . ASP A 1 81 ? 15.867 -1.215 -23.283 1.00 85.12 81 ASP A O 1
ATOM 636 N N . GLU A 1 82 ? 17.925 -0.664 -24.006 1.00 83.62 82 GLU A N 1
ATOM 637 C CA . GLU A 1 82 ? 18.439 -0.209 -22.704 1.00 83.62 82 GLU A CA 1
ATOM 638 C C . GLU A 1 82 ? 17.695 1.017 -22.149 1.00 83.62 82 GLU A C 1
ATOM 640 O O . GLU A 1 82 ? 17.524 1.142 -20.928 1.00 83.62 82 GLU A O 1
ATOM 645 N N . GLU A 1 83 ? 17.204 1.904 -23.020 1.00 85.12 83 GLU A N 1
ATOM 646 C CA . GLU A 1 83 ? 16.491 3.116 -22.608 1.00 85.12 83 GLU A CA 1
ATOM 647 C C . GLU A 1 83 ? 15.130 2.748 -22.004 1.00 85.12 83 GLU A C 1
ATOM 649 O O . GLU A 1 83 ? 14.773 3.191 -20.903 1.00 85.12 83 GLU A O 1
ATOM 654 N N . LEU A 1 84 ? 14.407 1.833 -22.657 1.00 81.56 84 LEU A N 1
ATOM 655 C CA . LEU A 1 84 ? 13.127 1.324 -22.162 1.00 81.56 84 LEU A CA 1
ATOM 656 C C . LEU A 1 84 ? 13.279 0.505 -20.874 1.00 81.56 84 LEU A C 1
ATOM 658 O O . LEU A 1 84 ? 12.446 0.622 -19.967 1.00 81.56 84 LEU A O 1
ATOM 662 N N . VAL A 1 85 ? 14.336 -0.304 -20.756 1.00 82.81 85 VAL A N 1
ATOM 663 C CA . VAL A 1 85 ? 14.634 -1.055 -19.522 1.00 82.81 85 VAL A CA 1
ATOM 664 C C . VAL A 1 85 ? 14.870 -0.095 -18.353 1.00 82.81 85 VAL A C 1
ATOM 666 O O . VAL A 1 85 ? 14.308 -0.291 -17.269 1.00 82.81 85 VAL A O 1
ATOM 669 N N . THR A 1 86 ? 15.628 0.978 -18.577 1.00 83.50 86 THR A N 1
ATOM 670 C CA . THR A 1 86 ? 15.907 2.004 -17.561 1.00 83.50 86 THR A CA 1
ATOM 671 C C . THR A 1 86 ? 14.637 2.746 -17.142 1.00 83.50 86 THR A C 1
AT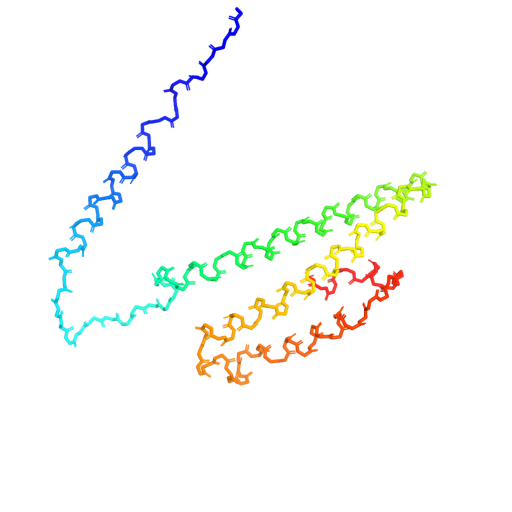OM 673 O O . THR A 1 86 ? 14.388 2.923 -15.945 1.00 83.50 86 THR A O 1
ATOM 676 N N . ALA A 1 87 ? 13.779 3.108 -18.100 1.00 84.00 87 ALA A N 1
ATOM 677 C CA . ALA A 1 87 ? 12.504 3.766 -17.822 1.00 84.00 87 ALA A CA 1
ATOM 678 C C . ALA A 1 87 ? 11.567 2.890 -16.966 1.00 84.00 87 ALA A C 1
ATOM 680 O O . ALA A 1 87 ? 10.976 3.366 -15.991 1.00 84.00 87 ALA A O 1
ATOM 681 N N . VAL A 1 88 ? 11.461 1.591 -17.272 1.00 85.50 88 VAL A N 1
ATOM 682 C CA . VAL A 1 88 ? 10.654 0.651 -16.472 1.00 85.50 88 VAL A CA 1
ATOM 683 C C . VAL A 1 88 ? 11.255 0.433 -15.084 1.00 85.50 88 VAL A C 1
ATOM 685 O O . VAL A 1 88 ? 10.507 0.350 -14.106 1.00 85.50 88 VAL A O 1
ATOM 688 N N . HIS A 1 89 ? 12.583 0.400 -14.964 1.00 82.12 89 HIS A N 1
ATOM 689 C CA . HIS A 1 89 ? 13.246 0.347 -13.66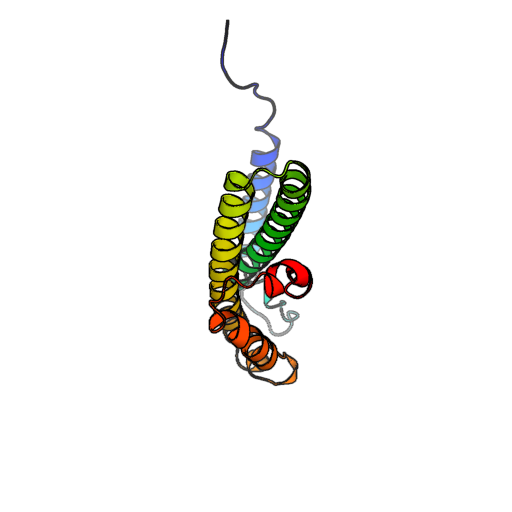2 1.00 82.12 89 HIS A CA 1
ATOM 690 C C . HIS A 1 89 ? 12.912 1.571 -12.804 1.00 82.12 89 HIS A C 1
ATOM 692 O O . HIS A 1 89 ? 12.500 1.396 -11.653 1.00 82.12 89 HIS A O 1
ATOM 698 N N . ALA A 1 90 ? 12.993 2.782 -13.360 1.00 84.88 90 ALA A N 1
ATOM 699 C CA . ALA A 1 90 ? 12.620 4.008 -12.656 1.00 84.88 90 ALA A CA 1
ATOM 700 C C . ALA A 1 90 ? 11.148 3.987 -12.201 1.00 84.88 90 ALA A C 1
ATOM 702 O O . ALA A 1 90 ? 10.851 4.291 -11.042 1.00 84.88 90 ALA A O 1
ATOM 703 N N . LEU A 1 91 ? 10.232 3.543 -13.070 1.00 86.19 91 LEU A N 1
ATOM 704 C CA . LEU A 1 91 ? 8.808 3.412 -12.743 1.00 86.19 91 LEU A CA 1
ATOM 705 C C . LEU A 1 91 ? 8.588 2.394 -11.610 1.00 86.19 91 LEU A C 1
ATOM 707 O O . LEU A 1 91 ? 7.877 2.680 -10.647 1.00 86.19 91 LEU A O 1
ATOM 711 N N . SER A 1 92 ? 9.241 1.231 -11.675 1.00 84.44 92 SER A N 1
ATOM 712 C CA . SER A 1 92 ? 9.139 0.190 -10.643 1.00 84.44 92 SER A CA 1
ATOM 713 C C . SER A 1 92 ? 9.645 0.666 -9.278 1.00 84.44 92 SER A C 1
ATOM 715 O O . SER A 1 92 ? 9.021 0.386 -8.252 1.00 84.44 92 SER A O 1
ATOM 717 N N . ALA A 1 93 ? 10.729 1.447 -9.264 1.00 82.06 93 ALA A N 1
ATOM 718 C CA . ALA A 1 93 ? 11.293 2.022 -8.050 1.00 82.06 93 ALA A CA 1
ATOM 719 C C . ALA A 1 93 ? 10.336 3.048 -7.424 1.00 82.06 93 ALA A C 1
ATOM 721 O O . ALA A 1 93 ? 10.082 3.005 -6.216 1.00 82.06 93 ALA A O 1
ATOM 722 N N . GLY A 1 94 ? 9.751 3.922 -8.250 1.00 84.81 94 GLY A N 1
ATOM 723 C CA . GLY A 1 94 ? 8.741 4.884 -7.809 1.00 84.81 94 GLY A CA 1
ATOM 724 C C . GLY A 1 94 ? 7.480 4.204 -7.271 1.00 84.81 94 GLY A C 1
ATOM 725 O O . GLY A 1 94 ? 7.004 4.555 -6.189 1.00 84.81 94 GLY A O 1
ATOM 726 N N . LEU A 1 95 ? 6.976 3.183 -7.974 1.00 86.44 95 LEU A N 1
ATOM 727 C CA . LEU A 1 95 ? 5.795 2.429 -7.554 1.00 86.44 95 LEU A CA 1
ATOM 728 C C . LEU A 1 95 ? 6.033 1.714 -6.218 1.00 86.44 95 LEU A C 1
ATOM 730 O O . LEU A 1 95 ? 5.193 1.816 -5.326 1.00 86.44 95 LEU A O 1
ATOM 734 N N . LYS A 1 96 ? 7.194 1.070 -6.035 1.00 83.19 96 LYS A N 1
ATOM 735 C CA . LYS A 1 96 ? 7.596 0.478 -4.749 1.00 83.19 96 LYS A CA 1
ATOM 736 C C . LYS A 1 96 ? 7.545 1.520 -3.635 1.00 83.19 96 LYS A C 1
ATOM 738 O O . LYS A 1 96 ? 6.907 1.278 -2.617 1.00 83.19 96 LYS A O 1
ATOM 743 N N . ALA A 1 97 ? 8.211 2.661 -3.810 1.00 84.25 97 ALA A N 1
ATOM 744 C CA . ALA A 1 97 ? 8.280 3.699 -2.780 1.00 84.25 97 ALA A CA 1
ATOM 745 C C . ALA A 1 97 ? 6.891 4.250 -2.404 1.00 84.25 97 ALA A C 1
ATOM 747 O O . ALA A 1 97 ? 6.619 4.534 -1.231 1.00 84.25 97 ALA A O 1
ATOM 748 N N . TYR A 1 98 ? 6.005 4.378 -3.394 1.00 87.12 98 TYR A N 1
ATOM 749 C CA . TYR A 1 98 ? 4.638 4.836 -3.184 1.00 87.12 98 TYR A CA 1
ATOM 750 C C . TYR A 1 98 ? 3.792 3.801 -2.437 1.00 87.12 98 TYR A C 1
ATOM 752 O O . TYR A 1 98 ? 3.226 4.116 -1.388 1.00 87.12 98 TYR A O 1
ATOM 760 N N . VAL A 1 99 ? 3.748 2.563 -2.941 1.00 88.31 99 VAL A N 1
ATOM 761 C CA . VAL A 1 99 ? 2.974 1.467 -2.342 1.00 88.31 99 VAL A CA 1
ATOM 762 C C . VAL A 1 99 ? 3.436 1.223 -0.914 1.00 88.31 99 VAL A C 1
ATOM 764 O O . VAL A 1 99 ? 2.604 1.138 -0.018 1.00 88.31 99 VAL A O 1
ATOM 767 N N . THR A 1 100 ? 4.746 1.210 -0.654 1.00 85.69 100 THR A N 1
ATOM 768 C CA . THR A 1 100 ? 5.246 0.943 0.696 1.00 85.69 100 THR A CA 1
ATOM 769 C C . THR A 1 100 ? 4.834 2.010 1.707 1.00 85.69 100 THR A C 1
ATOM 771 O O . THR A 1 100 ? 4.421 1.696 2.825 1.00 85.69 100 THR A O 1
ATOM 774 N N . SER A 1 101 ? 4.882 3.277 1.300 1.00 86.12 101 SER A N 1
ATOM 775 C CA . SER A 1 101 ? 4.424 4.401 2.118 1.00 86.12 101 SER A CA 1
ATOM 776 C C . SER A 1 101 ? 2.909 4.374 2.337 1.00 86.12 101 SER A C 1
ATOM 778 O O . SER A 1 101 ? 2.435 4.744 3.415 1.00 86.12 101 SER A O 1
ATOM 780 N N . TYR A 1 102 ? 2.146 3.942 1.331 1.00 89.25 102 TYR A N 1
ATOM 781 C CA . TYR A 1 102 ? 0.698 3.783 1.421 1.00 89.25 102 TYR A CA 1
ATOM 782 C C . TYR A 1 102 ? 0.310 2.645 2.375 1.00 89.25 102 TYR A C 1
ATOM 784 O O . TYR A 1 102 ? -0.524 2.852 3.258 1.00 89.25 102 TYR A O 1
ATOM 792 N N . THR A 1 103 ? 0.956 1.480 2.272 1.00 88.19 103 THR A N 1
ATOM 793 C CA . THR A 1 103 ? 0.655 0.304 3.102 1.00 88.19 103 THR A CA 1
ATOM 794 C C . THR A 1 103 ? 0.812 0.608 4.589 1.00 88.19 103 THR A C 1
ATOM 796 O O . THR A 1 103 ? -0.091 0.313 5.371 1.00 88.19 103 THR A O 1
ATOM 799 N N . VAL A 1 104 ? 1.889 1.290 4.992 1.00 86.62 104 VAL A N 1
ATOM 800 C CA . VAL A 1 104 ? 2.107 1.671 6.402 1.00 86.62 104 VAL A CA 1
ATOM 801 C C . VAL A 1 104 ? 0.981 2.564 6.931 1.00 86.62 104 VAL A C 1
ATOM 803 O O . VAL A 1 104 ? 0.488 2.338 8.039 1.00 86.62 104 VAL A O 1
ATOM 806 N N . LYS A 1 105 ? 0.544 3.553 6.137 1.00 88.56 105 LYS A N 1
ATOM 807 C CA . LYS A 1 105 ? -0.581 4.429 6.500 1.00 88.56 105 LYS A CA 1
ATOM 808 C C . LYS A 1 105 ? -1.874 3.632 6.626 1.00 88.56 105 LYS A C 1
ATOM 810 O O . LYS A 1 105 ? -2.551 3.749 7.642 1.00 88.56 105 LYS A O 1
ATOM 815 N N . SER A 1 106 ? -2.163 2.775 5.647 1.00 89.56 106 SER A N 1
ATOM 816 C CA . SER A 1 106 ? -3.370 1.948 5.659 1.00 89.56 106 SER A CA 1
ATOM 817 C C . SER A 1 106 ? -3.422 1.037 6.889 1.00 89.56 106 SER A C 1
ATOM 819 O O . SER A 1 106 ? -4.427 1.025 7.592 1.00 89.56 106 SER A O 1
ATOM 821 N N . LEU A 1 107 ? -2.312 0.376 7.248 1.00 89.00 107 LEU A N 1
ATOM 822 C CA . LEU A 1 107 ? -2.217 -0.456 8.450 1.00 89.00 107 LEU A CA 1
ATOM 823 C C . LEU A 1 107 ? -2.471 0.343 9.737 1.00 89.00 107 LEU A C 1
ATOM 825 O O . LEU A 1 107 ? -3.003 -0.214 10.692 1.00 89.00 107 LEU A O 1
ATOM 829 N N . SER A 1 108 ? -2.094 1.628 9.806 1.00 89.06 108 SER A N 1
ATOM 830 C CA . SER A 1 108 ? -2.448 2.492 10.952 1.00 89.06 108 SER A CA 1
ATOM 831 C C . SER A 1 108 ? -3.935 2.721 11.034 1.00 89.06 108 SER A C 1
ATOM 833 O O . SER A 1 108 ? -4.519 2.479 12.085 1.00 89.06 108 SER A O 1
ATOM 835 N N . THR A 1 109 ? -4.539 3.100 9.917 1.00 89.12 109 THR A N 1
ATOM 836 C CA . THR A 1 109 ? -5.970 3.370 9.859 1.00 89.12 109 THR A CA 1
ATOM 837 C C . THR A 1 109 ? -6.792 2.114 10.149 1.00 89.12 109 THR A C 1
ATOM 839 O O . THR A 1 109 ? -7.744 2.192 10.917 1.00 89.12 109 THR A O 1
ATOM 842 N N . PHE A 1 110 ? -6.406 0.944 9.624 1.00 86.06 110 PHE A N 1
ATOM 843 C CA . PHE A 1 110 ? -7.053 -0.334 9.953 1.00 86.06 110 PHE A CA 1
ATOM 844 C C . PHE A 1 110 ? -6.933 -0.666 11.442 1.00 86.06 110 PHE A C 1
ATOM 846 O O . PHE A 1 110 ? -7.910 -1.063 12.069 1.00 86.06 110 PHE A O 1
ATOM 853 N N . ARG A 1 111 ? -5.751 -0.461 12.029 1.00 88.00 111 ARG A N 1
ATOM 854 C CA . ARG A 1 111 ? -5.512 -0.730 13.449 1.00 88.00 111 ARG A CA 1
ATOM 855 C C . ARG A 1 111 ? -6.296 0.202 14.370 1.00 88.00 111 ARG A C 1
ATOM 857 O O . ARG A 1 111 ? -6.774 -0.248 15.401 1.00 88.00 111 ARG A O 1
ATOM 864 N N . GLU A 1 112 ? -6.432 1.471 14.004 1.00 87.12 112 GLU A N 1
ATOM 865 C CA . GLU A 1 112 ? -7.232 2.455 14.743 1.00 87.12 112 GLU A CA 1
ATOM 866 C C . GLU A 1 112 ? -8.735 2.196 14.598 1.00 87.12 112 GLU A C 1
ATOM 868 O O . GLU A 1 112 ? -9.466 2.307 15.574 1.00 87.12 112 GLU A O 1
ATOM 873 N N . ALA A 1 113 ? -9.193 1.789 13.412 1.00 85.00 113 ALA A N 1
ATOM 874 C CA . ALA A 1 113 ? -10.600 1.484 13.161 1.00 85.00 113 ALA A CA 1
ATOM 875 C C . ALA A 1 113 ? -11.090 0.195 13.848 1.00 85.00 113 ALA A C 1
ATOM 877 O O . ALA A 1 113 ? -12.287 0.054 14.083 1.00 85.00 113 ALA A O 1
ATOM 878 N N . CYS A 1 114 ? -10.178 -0.724 14.182 1.00 83.19 114 CYS A N 1
ATOM 879 C CA . CYS A 1 114 ? -10.453 -1.894 15.025 1.00 83.19 114 CYS A CA 1
ATOM 880 C C . CYS A 1 114 ? -10.333 -1.597 16.534 1.00 83.19 114 CYS A C 1
ATOM 882 O O . CYS A 1 114 ? -10.402 -2.531 17.337 1.00 83.19 114 CYS A O 1
ATOM 884 N N . GLU A 1 115 ? -10.111 -0.333 16.914 1.00 83.38 115 GLU A N 1
ATOM 885 C CA . GLU A 1 115 ? -10.015 0.144 18.298 1.00 83.38 115 GLU A CA 1
ATOM 886 C C . GLU A 1 115 ? -9.151 -0.778 19.181 1.00 83.38 115 GLU A C 1
ATOM 888 O O . GLU A 1 115 ? -8.073 -1.199 18.759 1.00 83.38 115 GLU A O 1
ATOM 893 N N . ALA A 1 116 ? -9.587 -1.117 20.399 1.00 82.00 116 ALA A N 1
ATOM 894 C CA . ALA A 1 116 ? -8.816 -1.931 21.343 1.00 82.00 116 ALA A CA 1
ATOM 895 C C . ALA A 1 116 ? -8.446 -3.324 20.790 1.00 82.00 116 ALA A C 1
ATOM 897 O O . ALA A 1 116 ? -7.337 -3.820 21.022 1.00 82.00 116 ALA A O 1
ATOM 898 N N . HIS A 1 117 ? -9.320 -3.941 19.991 1.00 81.19 117 HIS A N 1
ATOM 899 C CA . HIS A 1 117 ? -9.025 -5.229 19.358 1.00 81.19 117 HIS A CA 1
ATOM 900 C C . HIS A 1 117 ? -7.928 -5.123 18.294 1.00 81.19 117 HIS A C 1
ATOM 902 O O . HIS A 1 117 ? -7.138 -6.056 18.134 1.00 81.19 117 HIS A O 1
ATOM 908 N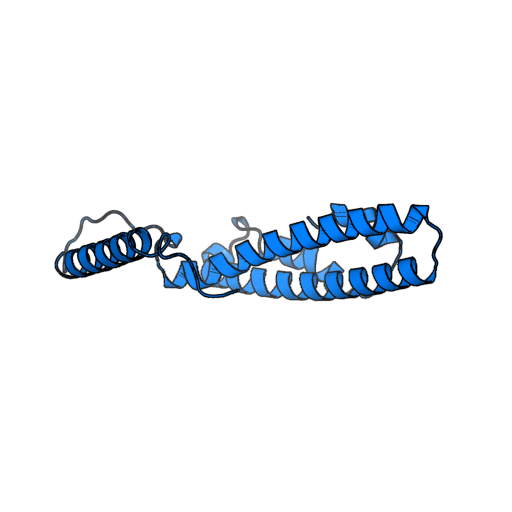 N . GLY A 1 118 ? -7.786 -3.965 17.647 1.00 79.31 118 GLY A N 1
ATOM 909 C CA . GLY A 1 118 ? -6.709 -3.691 16.696 1.00 79.31 118 GLY A CA 1
ATOM 910 C C . GLY A 1 118 ? -5.306 -3.744 17.310 1.00 79.31 118 GLY A C 1
ATOM 911 O O . GLY A 1 118 ? -4.342 -4.055 16.609 1.00 79.31 118 GLY A O 1
ATOM 912 N N . TYR A 1 119 ? -5.180 -3.481 18.614 1.00 82.88 119 TYR A N 1
ATOM 913 C CA . TYR A 1 119 ? -3.903 -3.507 19.341 1.00 82.88 119 TYR A CA 1
ATOM 914 C C . TYR A 1 119 ? -3.575 -4.885 19.922 1.00 82.88 119 TYR A C 1
ATOM 916 O O . TYR A 1 119 ? -2.452 -5.110 20.373 1.00 82.88 119 TYR A O 1
ATOM 924 N N . THR A 1 120 ? -4.529 -5.816 19.894 1.00 85.38 120 THR A N 1
ATOM 925 C CA . THR A 1 120 ? -4.316 -7.169 20.401 1.00 85.38 120 THR A CA 1
ATOM 926 C C . THR A 1 120 ? -3.452 -7.962 19.416 1.00 85.38 120 THR A C 1
ATOM 928 O O . THR A 1 120 ? -3.626 -7.884 18.198 1.00 85.38 120 THR A O 1
ATOM 931 N N . THR A 1 121 ? -2.527 -8.773 19.933 1.00 82.00 121 THR A N 1
ATOM 932 C CA . THR A 1 121 ? -1.591 -9.583 19.129 1.00 82.00 121 THR A CA 1
ATOM 933 C C . THR A 1 121 ? -2.286 -10.540 18.157 1.00 82.00 121 THR A C 1
ATOM 935 O O . THR A 1 121 ? -1.728 -10.841 17.102 1.00 82.00 121 THR A O 1
ATOM 938 N N . VAL A 1 122 ? -3.523 -10.957 18.456 1.00 83.75 122 VAL A N 1
ATOM 939 C CA . VAL A 1 122 ? -4.347 -11.823 17.592 1.00 83.75 122 VAL A CA 1
ATOM 940 C C . VAL A 1 122 ? -4.577 -11.235 16.201 1.00 83.75 122 VAL A C 1
ATOM 942 O O . VAL A 1 122 ? -4.610 -11.983 15.228 1.00 83.75 122 VAL A O 1
ATOM 945 N N . ASN A 1 123 ? -4.664 -9.907 16.089 1.00 81.12 123 ASN A N 1
ATOM 946 C CA . ASN A 1 123 ? -4.986 -9.236 14.835 1.00 81.12 123 ASN A CA 1
ATOM 947 C C . ASN A 1 123 ? -3.748 -8.944 13.969 1.00 81.12 123 ASN A C 1
ATOM 949 O O . ASN A 1 123 ? -3.870 -8.472 12.844 1.00 81.12 123 ASN A O 1
ATOM 953 N N . ARG A 1 124 ? -2.540 -9.214 14.495 1.00 87.44 124 ARG A N 1
ATOM 954 C CA . ARG A 1 124 ? -1.240 -9.222 13.790 1.00 87.44 124 ARG A CA 1
ATOM 955 C C . ARG A 1 124 ? -0.834 -7.946 13.038 1.00 87.44 124 ARG A C 1
ATOM 957 O O . ARG A 1 124 ? 0.274 -7.905 12.510 1.00 87.44 124 ARG A O 1
ATOM 964 N N . PHE A 1 125 ? -1.625 -6.873 13.075 1.00 84.56 125 PHE A N 1
ATOM 965 C CA . PHE A 1 125 ? -1.307 -5.596 12.426 1.00 84.56 125 PHE A CA 1
ATOM 966 C C . PHE A 1 125 ? 0.052 -5.024 12.846 1.00 84.56 125 PHE A C 1
ATOM 968 O O . PHE A 1 125 ? 0.756 -4.445 12.019 1.00 84.56 125 PHE A O 1
ATOM 975 N N . GLY A 1 126 ? 0.445 -5.207 14.112 1.00 83.12 126 GLY A N 1
ATOM 976 C CA . GLY A 1 126 ? 1.771 -4.815 14.595 1.00 83.12 126 GLY A CA 1
ATOM 977 C C . GLY A 1 126 ? 2.904 -5.607 13.936 1.00 83.12 126 GLY A C 1
ATOM 978 O O . GLY A 1 126 ? 3.886 -5.010 13.503 1.00 83.12 126 GLY A O 1
ATOM 979 N N . SER A 1 127 ? 2.738 -6.928 13.793 1.00 86.50 127 SER A N 1
ATOM 980 C CA . SER A 1 127 ? 3.713 -7.797 13.120 1.00 86.50 127 SER A CA 1
ATOM 981 C C . SER A 1 127 ? 3.850 -7.422 11.649 1.00 86.50 127 SER A C 1
ATOM 983 O O . SER A 1 127 ? 4.955 -7.171 11.188 1.00 86.50 127 SER A O 1
ATOM 985 N N . TRP A 1 128 ? 2.727 -7.286 10.934 1.00 84.12 128 TRP A N 1
ATOM 986 C CA . TRP A 1 128 ? 2.739 -6.920 9.515 1.00 84.12 128 TRP A CA 1
ATOM 987 C C . TRP A 1 128 ? 3.362 -5.555 9.265 1.00 84.12 128 TRP A C 1
ATOM 989 O O . TRP A 1 128 ? 4.074 -5.371 8.283 1.00 84.12 128 TRP A O 1
ATOM 999 N N . ARG A 1 129 ? 3.130 -4.585 10.154 1.00 85.06 129 ARG A N 1
ATOM 1000 C CA . ARG A 1 129 ? 3.807 -3.293 10.050 1.00 85.06 129 ARG A CA 1
ATOM 1001 C C . ARG A 1 129 ? 5.314 -3.435 10.211 1.00 85.06 129 ARG A C 1
ATOM 1003 O O . ARG A 1 129 ? 6.035 -2.814 9.440 1.00 85.06 129 ARG A O 1
ATOM 1010 N N . ASN A 1 130 ? 5.765 -4.201 11.201 1.00 86.31 130 ASN A N 1
ATOM 1011 C CA . ASN A 1 130 ? 7.189 -4.399 11.456 1.00 86.31 130 ASN A CA 1
ATOM 1012 C C . ASN A 1 130 ? 7.875 -5.059 10.250 1.00 86.31 130 ASN A C 1
ATOM 1014 O O . ASN A 1 130 ? 8.895 -4.568 9.774 1.00 86.31 130 ASN A O 1
ATOM 1018 N N . ASP A 1 131 ? 7.242 -6.090 9.685 1.00 84.06 131 ASP A N 1
ATOM 1019 C CA . ASP A 1 131 ? 7.712 -6.751 8.463 1.00 84.06 131 ASP A CA 1
ATOM 1020 C C . ASP A 1 131 ? 7.759 -5.783 7.278 1.00 84.06 131 ASP A C 1
ATOM 1022 O O . ASP A 1 131 ? 8.648 -5.858 6.437 1.00 84.06 131 ASP A O 1
ATOM 1026 N N . HIS A 1 132 ? 6.816 -4.844 7.206 1.00 79.50 132 HIS A N 1
ATOM 1027 C CA . HIS A 1 132 ? 6.736 -3.890 6.112 1.00 79.50 132 HIS A CA 1
ATOM 1028 C C . HIS A 1 132 ? 7.720 -2.706 6.260 1.00 79.50 132 HIS A C 1
ATOM 1030 O O . HIS A 1 132 ? 8.117 -2.089 5.264 1.00 79.50 132 HIS A O 1
ATOM 1036 N N . ASP A 1 133 ? 8.141 -2.368 7.478 1.00 81.94 133 ASP A N 1
ATOM 1037 C CA . ASP A 1 133 ? 9.018 -1.219 7.740 1.00 81.94 133 ASP A CA 1
ATOM 1038 C C . ASP A 1 133 ? 10.415 -1.403 7.121 1.00 81.94 133 ASP A C 1
ATOM 1040 O O . ASP A 1 133 ? 11.017 -0.450 6.617 1.00 81.94 133 ASP A O 1
ATOM 1044 N N . ILE A 1 134 ? 10.874 -2.654 6.992 1.00 80.94 134 ILE A N 1
ATOM 1045 C CA . ILE A 1 134 ? 12.119 -2.976 6.279 1.00 80.94 134 ILE A CA 1
ATOM 1046 C C . ILE A 1 134 ? 12.104 -2.451 4.833 1.00 80.94 134 ILE A C 1
ATOM 1048 O O . ILE A 1 134 ? 13.094 -1.901 4.348 1.00 80.94 134 ILE A O 1
ATOM 1052 N N . PHE A 1 135 ? 10.961 -2.534 4.145 1.00 74.94 135 PHE A N 1
ATOM 1053 C CA . PHE A 1 135 ? 10.832 -2.110 2.749 1.00 74.94 135 PHE A CA 1
ATOM 1054 C C . PHE A 1 135 ? 10.776 -0.593 2.588 1.00 74.94 135 PHE A C 1
ATOM 1056 O O . PHE A 1 135 ? 11.021 -0.088 1.489 1.00 74.94 135 PHE A O 1
ATOM 1063 N N . ARG A 1 136 ? 10.468 0.135 3.666 1.00 67.69 136 ARG A N 1
ATOM 1064 C CA . ARG A 1 136 ? 10.496 1.599 3.697 1.00 67.69 136 ARG A CA 1
ATOM 1065 C C . ARG A 1 136 ? 11.924 2.126 3.806 1.00 67.69 136 ARG A C 1
ATOM 1067 O O . ARG A 1 136 ? 12.260 3.130 3.177 1.00 67.69 136 ARG A O 1
ATOM 1074 N N . HIS A 1 137 ? 12.753 1.451 4.598 1.00 67.12 137 HIS A N 1
ATOM 1075 C CA . HIS A 1 137 ? 14.148 1.831 4.801 1.00 67.12 137 HIS A CA 1
ATOM 1076 C C . HIS A 1 137 ? 15.051 1.398 3.647 1.00 67.12 137 HIS A C 1
ATOM 1078 O O . HIS A 1 137 ? 15.958 2.143 3.273 1.00 67.12 137 HIS A O 1
ATOM 1084 N N . LEU A 1 138 ? 14.766 0.252 3.022 1.00 56.06 138 LEU A N 1
ATOM 1085 C CA . LEU A 1 138 ? 15.465 -0.207 1.824 1.00 56.06 138 LEU A CA 1
ATOM 1086 C C . LEU A 1 138 ? 15.027 0.604 0.593 1.00 56.06 138 LEU A C 1
ATOM 1088 O O . LEU A 1 138 ? 14.258 0.138 -0.256 1.00 56.06 138 LEU A O 1
ATOM 1092 N N . LYS A 1 139 ? 15.560 1.828 0.495 1.00 50.97 139 LYS A N 1
ATOM 1093 C CA . LYS A 1 139 ? 15.446 2.723 -0.669 1.00 50.97 139 LYS A CA 1
ATOM 1094 C C . LYS A 1 139 ? 16.162 2.197 -1.910 1.00 50.97 139 LYS A C 1
ATOM 1096 O O . LYS A 1 139 ? 16.021 2.775 -2.981 1.00 50.97 139 LYS A O 1
ATOM 1101 N N . GLU A 1 140 ? 16.946 1.135 -1.773 1.00 48.38 140 GLU A N 1
ATOM 1102 C CA . GLU A 1 140 ? 17.806 0.693 -2.854 1.00 48.38 140 GLU A CA 1
ATOM 1103 C C . GLU A 1 140 ? 16.998 0.052 -3.985 1.00 48.38 140 GLU A C 1
ATOM 1105 O O . GLU A 1 140 ? 16.243 -0.913 -3.800 1.00 48.38 140 GLU A O 1
ATOM 1110 N N . THR A 1 141 ? 17.193 0.614 -5.176 1.00 47.44 141 THR A N 1
ATOM 1111 C CA . THR A 1 141 ? 16.793 0.096 -6.484 1.00 47.44 141 THR A CA 1
ATOM 1112 C C . THR A 1 141 ? 17.661 -1.113 -6.837 1.00 47.44 141 THR A C 1
ATOM 1114 O O . THR A 1 141 ? 18.388 -1.107 -7.825 1.00 47.44 141 THR A O 1
ATOM 1117 N N . THR A 1 142 ? 17.680 -2.146 -5.995 1.00 37.00 142 THR A N 1
ATOM 1118 C CA . THR A 1 142 ? 18.486 -3.334 -6.281 1.00 37.00 142 THR A CA 1
ATOM 1119 C C . THR A 1 142 ? 17.762 -4.247 -7.276 1.00 37.00 142 THR A C 1
ATOM 1121 O O . THR A 1 142 ? 16.561 -4.502 -7.124 1.00 37.00 142 THR A O 1
ATOM 1124 N N . PRO A 1 143 ? 18.478 -4.836 -8.256 1.00 41.06 143 PRO A N 1
ATOM 1125 C CA . PRO A 1 143 ? 17.925 -5.874 -9.136 1.00 41.06 143 PRO A CA 1
ATOM 1126 C C . PRO A 1 143 ? 17.406 -7.094 -8.348 1.00 41.06 143 PRO A C 1
ATOM 1128 O O . PRO A 1 143 ? 16.559 -7.846 -8.826 1.00 41.06 143 PRO A O 1
ATOM 1131 N N . PHE A 1 144 ? 17.860 -7.246 -7.100 1.00 39.31 144 PHE A N 1
ATOM 1132 C CA . PHE A 1 144 ? 17.411 -8.253 -6.143 1.00 39.31 144 PHE A CA 1
ATOM 1133 C C . PHE A 1 144 ? 15.926 -8.120 -5.769 1.00 39.31 144 PHE A C 1
ATOM 1135 O O . PHE A 1 144 ? 15.236 -9.123 -5.604 1.00 39.31 144 PHE A O 1
ATOM 1142 N N . PHE A 1 145 ? 15.409 -6.891 -5.676 1.00 45.03 145 PHE A N 1
ATOM 1143 C CA . PHE A 1 145 ? 13.996 -6.648 -5.386 1.00 45.03 145 PHE A CA 1
ATOM 1144 C C . PHE A 1 145 ? 13.114 -6.904 -6.611 1.00 45.03 145 PHE A C 1
ATOM 1146 O O . PHE A 1 145 ? 12.007 -7.420 -6.489 1.00 45.03 145 PHE A O 1
ATOM 1153 N N . PHE A 1 146 ? 13.633 -6.595 -7.802 1.00 44.69 146 PHE A N 1
ATOM 1154 C CA . PHE A 1 146 ? 12.914 -6.775 -9.058 1.00 44.69 146 PHE A CA 1
ATOM 1155 C C . PHE A 1 146 ? 12.568 -8.253 -9.318 1.00 44.69 146 PHE A C 1
ATOM 1157 O O . PHE A 1 146 ? 11.429 -8.576 -9.643 1.00 44.69 146 PHE A O 1
ATOM 1164 N N . ASN A 1 147 ? 13.508 -9.171 -9.066 1.00 37.56 147 ASN A N 1
ATOM 1165 C CA . ASN A 1 147 ? 13.263 -10.616 -9.185 1.00 37.56 147 ASN A CA 1
ATOM 1166 C C . ASN A 1 147 ? 12.390 -11.200 -8.056 1.00 37.56 147 ASN A C 1
ATOM 1168 O O . ASN A 1 147 ? 11.979 -12.355 -8.142 1.00 37.56 147 ASN A O 1
ATOM 1172 N N . ARG A 1 148 ? 12.091 -10.425 -7.003 1.00 38.28 148 ARG A N 1
ATOM 1173 C CA . ARG A 1 148 ? 11.309 -10.870 -5.839 1.00 38.28 148 ARG A CA 1
ATOM 1174 C C . ARG A 1 148 ? 10.012 -10.083 -5.634 1.00 38.28 148 ARG A C 1
ATOM 1176 O O . ARG A 1 148 ? 9.400 -10.222 -4.584 1.00 38.28 148 ARG A O 1
ATOM 1183 N N . LEU A 1 149 ? 9.554 -9.316 -6.630 1.00 41.88 149 LEU A N 1
ATOM 1184 C CA . LEU A 1 149 ? 8.291 -8.552 -6.598 1.00 41.88 149 LEU A CA 1
ATOM 1185 C C . LEU A 1 149 ? 7.040 -9.412 -6.320 1.00 41.88 149 LEU A C 1
ATOM 1187 O O . LEU A 1 149 ? 6.034 -8.882 -5.867 1.00 41.88 149 LEU A O 1
ATOM 1191 N N . HIS A 1 150 ? 7.131 -10.733 -6.492 1.00 41.34 150 HIS A N 1
ATOM 1192 C CA . HIS A 1 150 ? 6.127 -11.707 -6.044 1.00 41.34 150 HIS A CA 1
ATOM 1193 C C . HIS A 1 150 ? 6.055 -11.908 -4.517 1.00 41.34 150 HIS A C 1
ATOM 1195 O O . HIS A 1 150 ? 5.198 -12.641 -4.052 1.00 41.34 150 HIS A O 1
ATOM 1201 N N . ALA A 1 151 ? 6.966 -11.336 -3.723 1.00 36.34 151 ALA A N 1
ATOM 1202 C CA . ALA A 1 151 ? 6.995 -11.516 -2.266 1.00 36.34 151 ALA A CA 1
ATOM 1203 C C . ALA A 1 151 ? 6.338 -10.362 -1.489 1.00 36.34 151 ALA A C 1
ATOM 1205 O O . ALA A 1 151 ? 6.356 -10.371 -0.261 1.00 36.34 151 ALA A O 1
ATOM 1206 N N . ILE A 1 152 ? 5.801 -9.355 -2.185 1.00 41.75 152 ILE A N 1
ATOM 1207 C CA . ILE A 1 152 ? 5.123 -8.199 -1.567 1.00 41.75 152 ILE A CA 1
ATOM 1208 C C . ILE A 1 152 ? 3.620 -8.180 -1.878 1.00 41.75 152 ILE A C 1
ATOM 1210 O O . ILE A 1 152 ? 2.881 -7.416 -1.261 1.00 41.75 152 ILE A O 1
ATOM 1214 N N . PHE A 1 153 ? 3.158 -9.078 -2.750 1.00 38.19 153 PHE A N 1
ATOM 1215 C CA . PHE A 1 153 ? 1.749 -9.399 -2.958 1.00 38.19 153 PHE A CA 1
ATOM 1216 C C . PHE A 1 153 ? 1.572 -10.904 -3.093 1.00 38.19 153 PHE A C 1
ATOM 1218 O O . PHE A 1 153 ? 2.329 -11.492 -3.896 1.00 38.19 153 PHE A O 1
#